Protein AF-A0A1S9I521-F1 (afdb_monomer_lite)

Radius of gyration: 18.62 Å; chains: 1; bounding box: 40×30×48 Å

pLDDT: mean 85.63, std 14.25, range [35.44, 96.69]

Organism: NCBI:txid1962263

Sequence (71 aa):
ASLAKNFHADIFISGFFGNAVLAAGLAYLGDKMGVPIYLAAVVVFGGRIFDNFGVIRRILIEKAKSHTEVK

Foldseek 3Di:
DDDPPPDDVVCVVCVVVVVVVVVVVQCVVCVVVVHPSVVVVCVVVVVVVVVVVVVVVVVVVVVVVVVVVVD

Secondary structure (DSSP, 8-state):
----TT--HHHHHHHHHHHHHHHHHHHHHHHHHT--THHHHHHHHHHHHHHHHHHHHHHHHHHHHHHHHT-

InterPro domains:
  IPR009709 Protein of unknown function DUF1290 [PF06947] (1-61)

Structure (mmCIF, N/CA/C/O backbone):
data_AF-A0A1S9I521-F1
#
_entry.id   AF-A0A1S9I521-F1
#
loop_
_atom_site.group_PDB
_atom_site.id
_atom_site.type_symbol
_atom_site.label_atom_id
_atom_site.label_alt_id
_atom_site.label_comp_id
_atom_site.label_asym_id
_atom_site.label_entity_id
_atom_site.la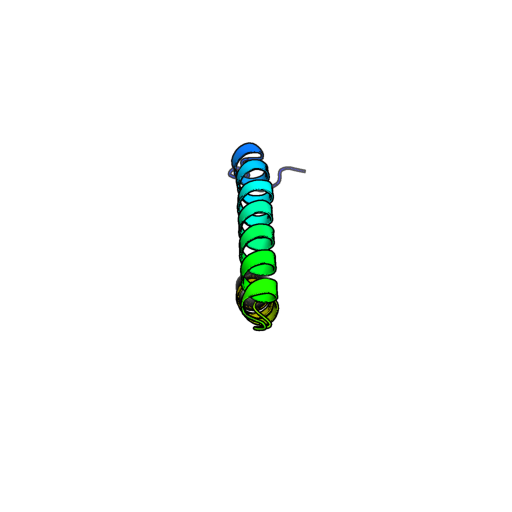bel_seq_id
_atom_site.pdbx_PDB_ins_code
_atom_site.Cartn_x
_atom_site.Cartn_y
_atom_site.Cartn_z
_atom_site.occupancy
_atom_site.B_iso_or_equiv
_atom_site.auth_seq_id
_atom_site.auth_comp_id
_atom_site.auth_asym_id
_atom_site.auth_atom_id
_atom_site.pdbx_PDB_model_num
ATOM 1 N N . ALA A 1 1 ? -12.425 20.007 11.066 1.00 35.50 1 ALA A N 1
ATOM 2 C CA . ALA A 1 1 ? -12.366 18.582 11.448 1.00 35.50 1 ALA A CA 1
ATOM 3 C C . ALA A 1 1 ? -10.905 18.217 11.683 1.00 35.50 1 ALA A C 1
ATOM 5 O O . ALA A 1 1 ? -10.126 18.276 10.744 1.00 35.50 1 ALA A O 1
ATOM 6 N N . SER A 1 2 ? -10.503 17.949 12.927 1.00 35.44 2 SER A N 1
ATOM 7 C CA . SER A 1 2 ? -9.130 17.526 13.221 1.00 35.44 2 SER A CA 1
ATOM 8 C C . SER A 1 2 ? -9.023 16.051 12.855 1.00 35.44 2 SER A C 1
ATOM 10 O O . SER A 1 2 ? -9.508 15.201 13.601 1.00 35.44 2 SER A O 1
ATOM 12 N N . LEU A 1 3 ? -8.389 15.740 11.716 1.00 55.00 3 LEU A N 1
ATOM 13 C CA . LEU A 1 3 ? -7.714 14.450 11.578 1.00 55.00 3 LEU A CA 1
ATOM 14 C C . LEU A 1 3 ? -6.838 14.288 12.827 1.00 55.00 3 LEU A C 1
ATOM 16 O O . LEU A 1 3 ? -6.320 15.286 13.334 1.00 55.00 3 LEU A O 1
ATOM 20 N N . ALA A 1 4 ? -6.798 13.078 13.383 1.00 54.47 4 ALA A N 1
ATOM 21 C CA . ALA A 1 4 ? -6.122 12.744 14.633 1.00 54.47 4 ALA A CA 1
ATOM 22 C C . ALA A 1 4 ? -4.865 13.600 14.857 1.00 54.47 4 ALA A C 1
ATOM 24 O O . ALA A 1 4 ? -4.079 13.777 13.931 1.00 54.47 4 ALA A O 1
ATOM 25 N N . LYS A 1 5 ? -4.674 14.106 16.079 1.00 58.19 5 LYS A N 1
ATOM 26 C CA . LYS A 1 5 ? -3.637 15.068 16.517 1.00 58.19 5 LYS A CA 1
ATOM 27 C C . LYS A 1 5 ? -2.166 14.654 16.240 1.00 58.19 5 LYS A C 1
ATOM 29 O O . LYS A 1 5 ? -1.255 15.305 16.725 1.00 58.19 5 LYS A O 1
ATOM 34 N N . ASN A 1 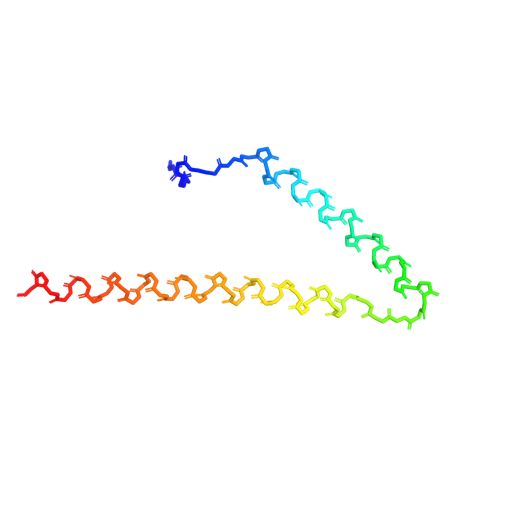6 ? -1.957 13.583 15.469 1.00 63.97 6 ASN A N 1
ATOM 35 C CA . ASN A 1 6 ? -0.705 12.958 15.050 1.00 63.97 6 ASN A CA 1
ATOM 36 C C . ASN A 1 6 ? -0.576 12.797 13.512 1.00 63.97 6 ASN A C 1
ATOM 38 O O . ASN A 1 6 ? 0.353 12.130 13.054 1.00 63.97 6 ASN A O 1
ATOM 42 N N . PHE A 1 7 ? -1.494 13.330 12.693 1.00 78.69 7 PHE A N 1
ATOM 43 C CA . PHE A 1 7 ? -1.350 13.292 11.231 1.00 78.69 7 PHE A CA 1
ATOM 44 C C . PHE A 1 7 ? -0.341 14.349 10.766 1.00 78.69 7 PHE A C 1
ATOM 46 O O . PHE A 1 7 ? -0.611 15.546 10.828 1.00 78.69 7 PHE A O 1
ATOM 53 N N . HIS A 1 8 ? 0.813 13.893 10.283 1.00 83.81 8 HIS A N 1
ATOM 54 C CA . HIS A 1 8 ? 1.870 14.748 9.751 1.00 83.81 8 HIS A CA 1
ATOM 55 C C . HIS A 1 8 ? 1.822 14.703 8.222 1.00 83.81 8 HIS A C 1
ATOM 57 O O . HIS A 1 8 ? 2.210 13.703 7.613 1.00 83.81 8 HIS A O 1
ATOM 63 N N . ALA A 1 9 ? 1.330 15.780 7.604 1.00 86.88 9 ALA A N 1
ATOM 64 C CA . ALA A 1 9 ? 1.160 15.864 6.152 1.00 86.88 9 ALA A CA 1
ATOM 65 C C . ALA A 1 9 ? 2.479 15.634 5.392 1.00 86.88 9 ALA A C 1
ATOM 67 O O . ALA A 1 9 ? 2.480 14.947 4.375 1.00 86.88 9 ALA A O 1
ATOM 68 N N . ASP A 1 10 ? 3.605 16.105 5.927 1.00 87.62 10 ASP A N 1
ATOM 69 C CA . ASP A 1 10 ? 4.928 15.938 5.311 1.00 87.62 10 ASP A CA 1
ATOM 70 C C . ASP A 1 10 ? 5.359 14.464 5.238 1.00 87.62 10 ASP A C 1
ATOM 72 O O . ASP A 1 10 ? 5.911 14.010 4.233 1.00 87.62 10 ASP A O 1
ATOM 76 N N . ILE A 1 11 ? 5.045 13.677 6.275 1.00 88.00 11 ILE A N 1
ATOM 77 C CA . ILE A 1 11 ? 5.308 12.229 6.308 1.00 88.00 11 ILE A CA 1
ATOM 78 C C . ILE A 1 11 ? 4.400 11.506 5.308 1.00 88.00 11 ILE A C 1
ATOM 80 O O . ILE A 1 11 ? 4.840 10.592 4.612 1.00 88.00 11 ILE A O 1
ATOM 84 N N . PHE A 1 12 ? 3.139 11.931 5.192 1.00 88.00 12 PHE A N 1
ATOM 85 C CA . PHE A 1 12 ? 2.224 11.373 4.200 1.00 88.00 12 PHE A CA 1
ATOM 86 C C . PHE A 1 12 ? 2.701 11.651 2.771 1.00 88.00 12 PHE A C 1
ATOM 88 O O . PHE A 1 12 ? 2.775 10.729 1.963 1.00 88.00 12 PHE A O 1
ATOM 95 N N . ILE A 1 13 ? 3.059 12.901 2.467 1.00 93.31 13 ILE A N 1
ATOM 96 C CA . ILE A 1 13 ? 3.506 13.321 1.136 1.00 93.31 13 ILE A CA 1
ATOM 97 C C . ILE A 1 13 ? 4.808 12.602 0.760 1.00 93.31 13 ILE A C 1
ATOM 99 O O . ILE A 1 13 ? 4.882 11.986 -0.304 1.00 93.31 13 ILE A O 1
ATOM 103 N N . SER A 1 14 ? 5.812 12.607 1.641 1.00 94.44 14 SER A N 1
ATOM 104 C CA . SER A 1 14 ? 7.080 11.902 1.399 1.00 94.44 14 SER A CA 1
ATOM 105 C C . SER A 1 14 ? 6.886 10.390 1.249 1.00 94.44 14 SER A C 1
ATOM 107 O O . SER A 1 14 ? 7.445 9.783 0.334 1.00 94.44 14 SER A O 1
ATOM 109 N N . GLY A 1 15 ? 6.033 9.785 2.077 1.00 89.12 15 GLY A N 1
ATOM 110 C CA . GLY A 1 15 ? 5.663 8.378 1.965 1.00 89.12 15 GLY A CA 1
ATOM 111 C C . GLY A 1 15 ? 4.924 8.056 0.664 1.00 89.12 15 GLY A C 1
ATOM 112 O O . GLY A 1 15 ? 5.195 7.025 0.052 1.00 89.12 15 GLY A O 1
ATOM 113 N N . PHE A 1 16 ? 4.020 8.924 0.208 1.00 90.25 16 PHE A N 1
ATOM 114 C CA . PHE A 1 16 ? 3.269 8.737 -1.034 1.00 90.25 16 PHE A CA 1
ATOM 115 C C . PHE A 1 16 ? 4.201 8.716 -2.249 1.00 90.25 16 PHE A C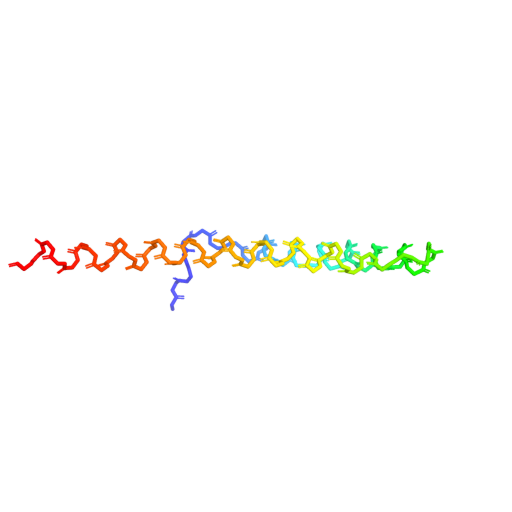 1
ATOM 117 O O . PHE A 1 16 ? 4.227 7.733 -2.991 1.00 90.2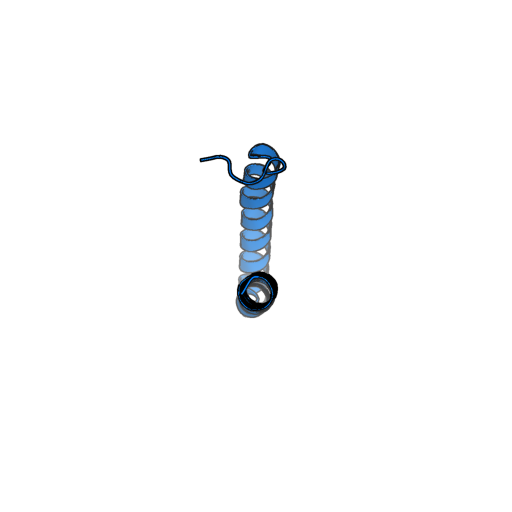5 16 PHE A O 1
ATOM 124 N N . PHE A 1 17 ? 5.022 9.756 -2.413 1.00 95.00 17 PHE A N 1
ATOM 125 C CA . PHE A 1 17 ? 5.935 9.854 -3.552 1.00 95.00 17 PHE A CA 1
ATOM 126 C C . PHE A 1 17 ? 7.069 8.825 -3.482 1.00 95.00 17 PHE A C 1
ATOM 128 O O . PHE A 1 17 ? 7.379 8.199 -4.494 1.00 95.00 17 PHE A O 1
ATOM 135 N N . GLY A 1 18 ? 7.642 8.579 -2.299 1.00 94.50 18 GLY A N 1
ATOM 136 C CA . GLY A 1 18 ? 8.685 7.566 -2.119 1.00 94.50 18 GLY A CA 1
ATOM 137 C C . GLY A 1 18 ? 8.200 6.160 -2.479 1.00 94.50 18 GLY A C 1
ATOM 138 O O . GLY A 1 18 ? 8.850 5.458 -3.255 1.00 94.50 18 GLY A O 1
ATOM 139 N N . ASN A 1 19 ? 7.017 5.764 -1.996 1.00 90.88 19 ASN A N 1
ATOM 140 C CA . ASN A 1 19 ? 6.430 4.472 -2.358 1.00 90.88 19 ASN A CA 1
ATOM 141 C C . ASN A 1 19 ? 6.046 4.402 -3.843 1.00 90.88 19 ASN A C 1
ATOM 143 O O . ASN A 1 19 ? 6.192 3.339 -4.443 1.00 90.88 19 ASN A O 1
ATOM 147 N N . ALA A 1 20 ? 5.590 5.503 -4.451 1.00 90.88 20 ALA A N 1
ATOM 148 C CA . ALA A 1 20 ? 5.262 5.540 -5.876 1.00 90.88 20 ALA A CA 1
ATOM 149 C C . ALA A 1 20 ? 6.504 5.332 -6.759 1.00 90.88 20 ALA A C 1
ATOM 151 O O . ALA A 1 20 ? 6.461 4.536 -7.695 1.00 90.88 20 ALA A O 1
ATOM 152 N N . VAL A 1 21 ? 7.625 5.983 -6.429 1.00 95.69 21 VAL A N 1
ATOM 153 C CA . VAL A 1 21 ? 8.903 5.793 -7.136 1.00 95.69 21 VAL A CA 1
ATOM 154 C C . VAL A 1 21 ? 9.400 4.355 -6.989 1.00 95.69 21 VAL A C 1
ATOM 156 O O . VAL A 1 21 ? 9.791 3.740 -7.980 1.00 95.69 21 VAL A O 1
ATOM 159 N N . LEU A 1 22 ? 9.333 3.784 -5.782 1.00 91.94 22 LEU A N 1
ATOM 160 C CA . LEU A 1 22 ? 9.693 2.380 -5.558 1.00 91.94 22 LEU A CA 1
ATOM 161 C C . LEU A 1 22 ? 8.802 1.424 -6.360 1.00 91.94 22 LEU A C 1
ATOM 163 O O . LEU A 1 22 ? 9.313 0.503 -6.993 1.00 91.94 22 LEU A O 1
ATOM 167 N N . ALA A 1 23 ? 7.487 1.653 -6.378 1.00 90.00 23 ALA A N 1
ATOM 168 C CA . ALA A 1 23 ? 6.551 0.849 -7.157 1.00 90.00 23 ALA A CA 1
ATOM 169 C C . ALA A 1 23 ? 6.836 0.940 -8.664 1.00 90.00 23 ALA A C 1
ATOM 171 O O . ALA A 1 23 ? 6.854 -0.088 -9.335 1.00 90.00 23 ALA A O 1
ATOM 172 N N . ALA A 1 24 ? 7.120 2.139 -9.182 1.00 92.06 24 ALA A N 1
ATOM 173 C CA . ALA A 1 24 ? 7.506 2.338 -10.577 1.00 92.06 24 ALA A CA 1
ATOM 174 C C . ALA A 1 24 ? 8.817 1.610 -10.918 1.00 92.06 24 ALA A C 1
ATOM 176 O O . ALA A 1 24 ? 8.899 0.933 -11.942 1.00 92.06 24 ALA A O 1
ATOM 177 N N . GLY A 1 25 ? 9.818 1.683 -10.035 1.00 93.19 25 GLY A N 1
ATOM 178 C CA . GLY A 1 25 ? 11.076 0.952 -10.194 1.00 93.19 25 GLY A CA 1
ATOM 179 C C . GLY A 1 25 ? 10.878 -0.566 -10.203 1.00 93.19 25 GLY A C 1
ATOM 180 O O . GLY A 1 25 ? 11.422 -1.253 -11.065 1.00 93.19 25 GLY A O 1
ATOM 181 N N . LEU A 1 26 ? 10.060 -1.091 -9.288 1.00 90.50 26 LEU A N 1
ATOM 182 C CA . LEU A 1 26 ? 9.727 -2.517 -9.220 1.00 90.50 26 LEU A CA 1
ATOM 183 C C . LEU A 1 26 ? 8.916 -2.992 -10.431 1.00 90.50 26 LEU A C 1
ATOM 185 O O . LEU A 1 26 ? 9.175 -4.084 -10.930 1.00 90.50 26 LEU A O 1
ATOM 189 N N . ALA A 1 27 ? 7.971 -2.185 -10.918 1.00 89.25 27 ALA A N 1
ATOM 190 C CA . ALA A 1 27 ? 7.217 -2.479 -12.134 1.00 89.25 27 ALA A CA 1
ATOM 191 C C . ALA A 1 27 ? 8.151 -2.563 -13.350 1.00 89.25 27 ALA A C 1
ATOM 193 O O . ALA A 1 27 ? 8.143 -3.569 -14.051 1.00 89.25 27 ALA A O 1
ATOM 194 N N . TYR A 1 28 ? 9.044 -1.581 -13.515 1.00 91.69 28 TYR A N 1
ATOM 195 C CA . TYR A 1 28 ? 10.047 -1.580 -14.583 1.00 91.69 28 TYR A CA 1
ATOM 196 C C . TYR A 1 28 ? 10.992 -2.794 -14.516 1.00 91.69 28 TYR A C 1
ATOM 198 O O . TYR A 1 28 ? 11.298 -3.422 -15.531 1.00 91.69 28 TYR A O 1
ATOM 206 N N . LEU A 1 29 ? 11.446 -3.157 -13.312 1.00 92.19 29 LEU A N 1
ATOM 207 C CA . LEU A 1 29 ? 12.235 -4.371 -13.086 1.00 92.19 29 LEU A CA 1
ATOM 208 C C . LEU A 1 29 ? 11.449 -5.642 -13.443 1.00 92.19 29 LEU A C 1
ATOM 210 O O . LEU A 1 29 ? 12.015 -6.553 -14.047 1.00 92.19 29 LEU A O 1
ATOM 214 N N . GLY A 1 30 ? 10.162 -5.697 -13.098 1.00 90.06 30 GLY A N 1
ATOM 215 C CA . GLY A 1 30 ? 9.271 -6.810 -13.426 1.00 90.06 30 GLY A CA 1
ATOM 216 C C . GLY A 1 30 ? 9.102 -6.999 -14.927 1.00 90.06 30 GLY A C 1
ATOM 217 O O . GLY A 1 30 ? 9.305 -8.109 -15.421 1.00 90.06 30 GLY A O 1
ATOM 218 N N . ASP A 1 31 ? 8.851 -5.906 -15.649 1.00 89.88 31 ASP A N 1
ATOM 219 C CA . ASP A 1 31 ? 8.725 -5.904 -17.108 1.00 89.88 31 ASP A CA 1
ATOM 220 C C . ASP A 1 31 ? 10.000 -6.438 -17.775 1.00 89.88 31 ASP A C 1
ATOM 222 O O . ASP A 1 31 ? 9.935 -7.273 -18.678 1.00 89.88 31 ASP A O 1
ATOM 226 N N . LYS A 1 32 ? 11.179 -6.034 -17.281 1.00 93.06 32 LYS A N 1
ATOM 227 C CA . LYS A 1 32 ? 12.469 -6.499 -17.816 1.00 93.06 32 LYS A CA 1
ATOM 228 C C . LYS A 1 32 ? 12.755 -7.976 -17.525 1.00 93.06 32 LYS A C 1
ATOM 230 O O . LYS A 1 32 ? 13.427 -8.630 -18.318 1.00 93.06 32 LYS A O 1
ATOM 235 N N . MET A 1 33 ? 12.279 -8.496 -16.395 1.00 92.81 33 MET A N 1
ATOM 236 C CA . MET A 1 33 ? 12.431 -9.910 -16.029 1.00 92.81 33 MET A CA 1
ATOM 237 C C . MET A 1 33 ? 11.332 -10.806 -16.620 1.00 92.81 33 MET A C 1
ATOM 239 O O . MET A 1 33 ? 11.419 -12.025 -16.488 1.00 92.81 33 MET A O 1
ATOM 243 N N . GLY A 1 34 ? 10.302 -10.233 -17.256 1.00 91.00 34 GLY A N 1
ATOM 244 C CA . GLY A 1 34 ? 9.134 -10.975 -17.739 1.00 91.00 34 GLY A CA 1
ATOM 245 C C . GLY A 1 34 ? 8.276 -11.560 -16.611 1.00 91.00 34 GLY A C 1
ATOM 246 O O . GLY A 1 34 ? 7.532 -12.513 -16.834 1.00 91.00 34 GLY A O 1
ATOM 247 N N . VAL A 1 35 ? 8.394 -11.020 -15.392 1.00 90.44 35 VAL A N 1
ATOM 248 C CA . VAL A 1 35 ? 7.685 -11.500 -14.198 1.00 90.44 35 VAL A CA 1
ATOM 249 C C . VAL A 1 35 ? 6.621 -10.477 -13.800 1.00 90.44 35 VAL A C 1
ATOM 251 O O . VAL A 1 35 ? 6.930 -9.288 -13.702 1.00 90.44 35 VAL A O 1
ATOM 254 N N . PRO A 1 36 ? 5.385 -10.902 -13.484 1.00 88.56 36 PRO A N 1
ATOM 255 C CA . PRO A 1 36 ? 4.308 -10.002 -13.076 1.00 88.56 36 PRO A CA 1
ATOM 256 C C . PRO A 1 36 ? 4.494 -9.488 -11.634 1.00 88.56 36 PRO A C 1
ATOM 258 O O . PRO A 1 36 ? 3.714 -9.805 -10.735 1.00 88.56 36 PRO A O 1
ATOM 261 N N . ILE A 1 37 ? 5.519 -8.664 -11.389 1.00 89.25 37 ILE A N 1
ATOM 262 C CA . ILE A 1 37 ? 5.847 -8.120 -10.055 1.00 89.25 37 ILE A CA 1
ATOM 263 C C . ILE A 1 37 ? 4.708 -7.275 -9.470 1.00 89.25 37 ILE A C 1
ATOM 265 O O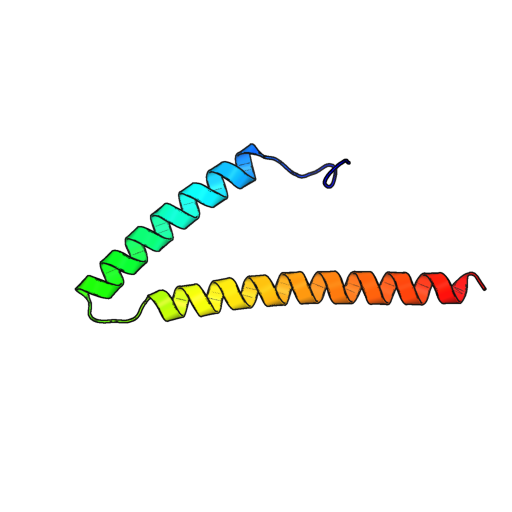 . ILE A 1 37 ? 4.573 -7.189 -8.248 1.00 89.25 37 ILE A O 1
ATOM 269 N N . TYR A 1 38 ? 3.829 -6.719 -10.308 1.00 86.94 38 TYR A N 1
ATOM 270 C CA . TYR A 1 38 ? 2.640 -6.008 -9.837 1.00 86.94 38 TYR A CA 1
ATOM 271 C C . TYR A 1 38 ? 1.777 -6.865 -8.891 1.00 86.94 38 TYR A C 1
ATOM 273 O O . TYR A 1 38 ? 1.154 -6.316 -7.984 1.00 86.94 38 TYR A O 1
ATOM 281 N N . LEU A 1 39 ? 1.780 -8.200 -9.031 1.00 91.50 39 LEU A N 1
ATOM 282 C CA . LEU A 1 39 ? 1.073 -9.102 -8.116 1.00 91.50 39 LEU A CA 1
ATOM 283 C C . LEU A 1 39 ? 1.606 -8.994 -6.682 1.00 91.50 39 LEU A C 1
ATOM 285 O O . LEU A 1 39 ? 0.817 -8.980 -5.740 1.00 91.50 39 LEU A O 1
ATOM 289 N N . ALA A 1 40 ? 2.922 -8.847 -6.502 1.00 90.19 40 ALA A N 1
ATOM 290 C CA . ALA A 1 40 ? 3.517 -8.647 -5.182 1.00 90.19 40 ALA A CA 1
ATOM 291 C C . ALA A 1 40 ? 3.056 -7.321 -4.559 1.00 90.19 40 ALA A C 1
ATOM 293 O O . ALA A 1 40 ? 2.696 -7.279 -3.382 1.00 90.19 40 ALA A O 1
ATOM 294 N N . ALA A 1 41 ? 2.997 -6.252 -5.360 1.00 88.56 41 ALA A N 1
ATOM 295 C CA . ALA A 1 41 ? 2.464 -4.971 -4.909 1.00 88.56 41 ALA A CA 1
ATOM 296 C C . ALA A 1 41 ? 0.991 -5.103 -4.487 1.00 88.56 41 ALA A C 1
ATOM 298 O O . ALA A 1 41 ? 0.637 -4.683 -3.387 1.00 88.56 41 ALA A O 1
ATOM 299 N N . VAL A 1 42 ? 0.151 -5.746 -5.306 1.00 90.19 42 VAL A N 1
ATOM 300 C CA . VAL A 1 42 ? -1.273 -5.973 -4.999 1.00 90.19 42 VAL A CA 1
ATOM 301 C C . VAL A 1 42 ? -1.451 -6.753 -3.697 1.00 90.19 42 VAL A C 1
ATOM 303 O O . VAL A 1 42 ? -2.275 -6.361 -2.876 1.00 90.19 42 VAL A O 1
ATOM 306 N N . VAL A 1 43 ? -0.666 -7.808 -3.464 1.00 93.38 43 VAL A N 1
ATOM 307 C CA . VAL A 1 43 ? -0.742 -8.599 -2.223 1.00 93.38 43 VAL A CA 1
ATOM 308 C C . VAL A 1 43 ? -0.365 -7.758 -1.001 1.00 93.38 43 VAL A C 1
ATOM 310 O O . VAL A 1 43 ? -1.102 -7.749 -0.016 1.00 93.38 43 VAL A O 1
ATOM 313 N N . VAL A 1 44 ? 0.740 -7.007 -1.060 1.00 91.50 44 VAL A N 1
ATOM 314 C CA . VAL A 1 44 ? 1.193 -6.167 0.064 1.00 91.50 44 VAL A CA 1
ATOM 315 C C . VAL A 1 44 ? 0.202 -5.038 0.352 1.00 91.50 44 VAL A C 1
ATOM 317 O O . VAL A 1 44 ? -0.157 -4.806 1.508 1.00 91.50 44 VAL A O 1
ATOM 320 N N . PHE A 1 45 ? -0.268 -4.337 -0.683 1.00 90.50 45 PHE A N 1
ATOM 321 C CA . PHE A 1 45 ? -1.278 -3.290 -0.525 1.00 90.50 45 PHE A CA 1
ATOM 322 C C . PHE A 1 45 ? -2.612 -3.859 -0.032 1.00 90.50 45 PHE A C 1
ATOM 324 O O . PHE A 1 45 ? -3.215 -3.276 0.868 1.00 90.50 45 PHE A O 1
ATOM 331 N N . GLY A 1 46 ? -3.037 -5.013 -0.548 1.00 94.56 46 GLY A N 1
ATOM 332 C CA . GLY A 1 46 ? -4.223 -5.730 -0.081 1.00 94.56 46 GLY A CA 1
ATOM 333 C C . GLY A 1 46 ? -4.133 -6.090 1.402 1.00 94.56 46 GLY A C 1
ATOM 334 O O . GLY A 1 46 ? -5.060 -5.801 2.154 1.00 94.56 46 GLY A O 1
ATOM 335 N N . GLY A 1 47 ? -2.986 -6.613 1.849 1.00 95.31 47 GLY A N 1
ATOM 336 C CA . GLY A 1 47 ? -2.714 -6.875 3.265 1.00 95.31 47 GLY A CA 1
ATOM 337 C C . GLY A 1 47 ? -2.876 -5.624 4.131 1.00 95.31 47 GLY A C 1
ATOM 338 O O . GLY A 1 47 ? -3.640 -5.638 5.091 1.00 95.31 47 GLY A O 1
ATOM 339 N N . ARG A 1 48 ? -2.273 -4.495 3.729 1.00 92.31 48 ARG A N 1
ATOM 340 C CA . ARG A 1 48 ? -2.424 -3.210 4.443 1.00 92.31 48 ARG A CA 1
ATOM 341 C C . ARG A 1 48 ? -3.876 -2.727 4.501 1.00 92.31 48 ARG A C 1
ATOM 343 O O . ARG A 1 48 ? -4.286 -2.138 5.500 1.00 92.31 48 ARG A O 1
ATOM 350 N N . ILE A 1 49 ? -4.659 -2.930 3.439 1.00 93.69 49 ILE A N 1
ATOM 351 C CA . ILE A 1 49 ? -6.091 -2.590 3.431 1.00 93.69 49 ILE A CA 1
ATOM 352 C C . ILE A 1 49 ? -6.841 -3.460 4.445 1.00 93.69 49 ILE A C 1
ATOM 354 O O . ILE A 1 49 ? -7.623 -2.929 5.237 1.00 93.69 49 ILE A O 1
ATOM 358 N N . PHE A 1 50 ? -6.580 -4.769 4.467 1.00 96.69 50 PHE A N 1
ATOM 359 C CA . PHE A 1 50 ? -7.200 -5.682 5.428 1.00 96.69 50 PHE A CA 1
ATOM 360 C C . PHE A 1 50 ? -6.793 -5.394 6.875 1.00 96.69 50 PHE A C 1
ATOM 362 O O . PHE A 1 50 ? -7.652 -5.457 7.754 1.00 96.69 50 PHE A O 1
ATOM 369 N N . ASP A 1 51 ? -5.545 -5.000 7.125 1.00 94.81 51 ASP A N 1
ATOM 370 C CA . ASP A 1 51 ? -5.087 -4.589 8.455 1.00 94.81 51 ASP A CA 1
ATOM 371 C C . ASP A 1 51 ? -5.843 -3.349 8.945 1.00 94.81 51 ASP A C 1
ATOM 373 O O . ASP A 1 51 ? -6.425 -3.356 10.035 1.00 94.81 51 ASP A O 1
ATOM 377 N N . ASN A 1 52 ? -5.918 -2.303 8.112 1.00 91.81 52 ASN A N 1
ATOM 378 C CA . ASN A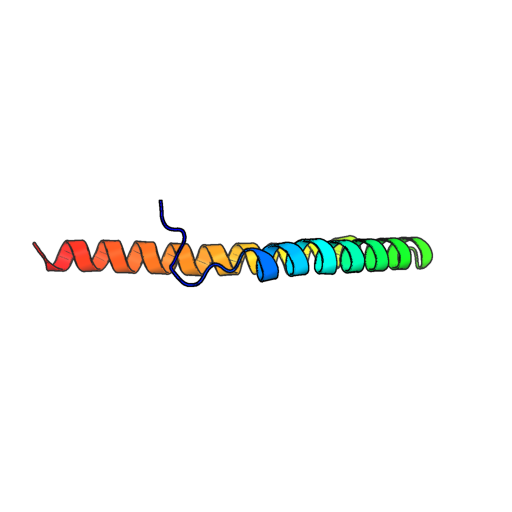 1 52 ? -6.699 -1.101 8.419 1.00 91.81 52 ASN A CA 1
ATOM 379 C C . ASN A 1 52 ? -8.176 -1.440 8.673 1.00 91.81 52 ASN A C 1
ATOM 381 O O . ASN A 1 52 ? -8.773 -0.947 9.634 1.00 91.81 52 ASN A O 1
ATOM 385 N N . PHE A 1 53 ? -8.763 -2.320 7.857 1.00 94.88 53 PHE A N 1
ATOM 386 C CA . PHE A 1 53 ? -10.128 -2.801 8.059 1.00 94.88 53 PHE A CA 1
ATOM 387 C C . PHE A 1 53 ? -10.288 -3.553 9.388 1.00 94.88 53 PHE A C 1
ATOM 389 O O . PHE A 1 53 ? -11.259 -3.326 10.110 1.00 94.88 53 PHE A O 1
ATOM 396 N N . GLY A 1 54 ? -9.329 -4.406 9.752 1.00 95.88 54 GLY A N 1
ATOM 397 C CA . GLY A 1 54 ? -9.314 -5.126 11.024 1.00 95.88 54 GLY A CA 1
ATOM 398 C C . GLY A 1 54 ? -9.308 -4.185 12.229 1.00 95.88 54 GLY A C 1
ATOM 399 O O . GLY A 1 54 ? -10.071 -4.399 13.178 1.00 95.88 54 GLY A O 1
ATOM 400 N N . VAL A 1 55 ? -8.514 -3.112 12.163 1.00 94.19 55 VAL A N 1
ATOM 401 C CA . VAL A 1 55 ? -8.478 -2.054 13.184 1.00 94.19 55 VAL A CA 1
ATOM 402 C C . VAL A 1 55 ? -9.822 -1.330 13.272 1.00 94.19 55 VAL A C 1
ATOM 404 O O . VAL A 1 55 ? -10.381 -1.223 14.363 1.00 94.19 55 VAL A O 1
ATOM 407 N N . ILE A 1 56 ? -10.386 -0.891 12.142 1.00 92.81 56 ILE A N 1
ATOM 408 C CA . ILE A 1 56 ? -11.697 -0.220 12.111 1.00 92.81 56 ILE A CA 1
ATOM 409 C C . ILE A 1 56 ? -12.780 -1.131 12.697 1.00 92.81 56 ILE A C 1
ATOM 411 O O . ILE A 1 56 ? -13.533 -0.709 13.574 1.00 92.81 56 ILE A O 1
ATOM 415 N N . ARG A 1 57 ? -12.828 -2.400 12.273 1.00 95.75 57 ARG A N 1
ATOM 416 C CA . ARG A 1 57 ? -13.766 -3.405 12.791 1.00 95.75 57 ARG A CA 1
ATOM 417 C C . ARG A 1 57 ? -13.658 -3.534 14.309 1.00 95.75 57 ARG A C 1
ATOM 419 O O . ARG A 1 57 ? -14.681 -3.560 14.988 1.00 95.75 57 ARG A O 1
ATOM 426 N N . ARG A 1 58 ? -12.436 -3.605 14.846 1.00 94.38 58 ARG A N 1
ATOM 427 C CA . ARG A 1 58 ? -12.196 -3.686 16.292 1.00 94.38 58 ARG A CA 1
ATOM 428 C C . ARG A 1 58 ? -12.740 -2.456 17.021 1.00 94.38 58 ARG A C 1
ATOM 430 O O . ARG A 1 58 ? -13.502 -2.620 17.968 1.00 94.38 58 ARG A O 1
ATOM 437 N N . ILE A 1 59 ? -12.417 -1.255 16.542 1.00 93.56 59 ILE A N 1
ATOM 438 C CA . ILE A 1 59 ? -12.887 0.008 17.133 1.00 93.56 59 ILE A CA 1
ATOM 439 C C . ILE A 1 59 ? -14.420 0.082 17.125 1.00 93.56 59 ILE A C 1
ATOM 441 O O . ILE A 1 59 ? -15.026 0.495 18.112 1.00 93.56 59 ILE A O 1
ATOM 445 N N . LEU A 1 60 ? -15.064 -0.339 16.032 1.00 93.12 60 LEU A N 1
ATOM 446 C CA . LEU A 1 60 ? -16.526 -0.362 15.932 1.00 93.12 60 LEU A CA 1
ATOM 447 C C . LEU A 1 60 ? -17.157 -1.311 16.959 1.00 93.12 60 LEU A C 1
ATOM 449 O O . LEU A 1 60 ? -18.131 -0.936 17.609 1.00 93.12 60 LEU A O 1
ATOM 453 N N . ILE A 1 61 ? -16.595 -2.510 17.137 1.00 94.44 61 ILE A N 1
ATOM 454 C CA . ILE A 1 61 ? -17.086 -3.491 18.117 1.00 94.44 61 ILE A CA 1
ATOM 455 C C . ILE A 1 61 ? -16.886 -2.983 19.550 1.00 94.44 61 ILE A C 1
ATOM 457 O O . ILE A 1 61 ? -17.808 -3.070 20.360 1.00 94.44 61 ILE A O 1
ATOM 461 N N . GLU A 1 62 ? -15.710 -2.436 19.867 1.00 93.75 62 GLU A N 1
ATOM 462 C CA . GLU A 1 62 ? -15.417 -1.866 21.189 1.00 93.75 62 GLU A CA 1
ATOM 463 C C . GLU A 1 62 ? -16.378 -0.715 21.518 1.00 93.75 62 GLU A C 1
ATOM 465 O O . GLU A 1 62 ? -16.953 -0.681 22.607 1.00 93.75 62 GLU A O 1
ATOM 470 N N . LYS A 1 63 ? -16.640 0.172 20.550 1.00 90.69 63 LYS A N 1
ATOM 471 C CA . LYS A 1 63 ? -17.601 1.271 20.701 1.00 90.69 63 LYS A CA 1
ATOM 472 C C . LYS A 1 63 ? -19.048 0.784 20.850 1.00 90.69 63 LYS A C 1
ATOM 474 O O . LYS A 1 63 ? -19.823 1.394 21.579 1.00 90.69 63 LYS A O 1
ATOM 479 N N . ALA A 1 64 ? -19.432 -0.295 20.168 1.00 91.44 64 ALA A N 1
ATOM 480 C CA . ALA A 1 64 ? -20.767 -0.880 20.300 1.00 91.44 64 ALA A CA 1
ATOM 481 C C . ALA A 1 64 ? -20.970 -1.552 21.671 1.00 91.44 64 ALA A C 1
ATOM 483 O O . ALA A 1 64 ? -22.026 -1.389 22.287 1.00 91.44 64 ALA A O 1
ATOM 484 N N . LYS A 1 65 ? -19.951 -2.261 22.182 1.00 87.44 65 LYS A N 1
ATOM 485 C CA . LYS A 1 65 ? -19.980 -2.852 23.529 1.00 87.44 65 LYS A CA 1
ATOM 486 C C . LYS A 1 65 ? -20.082 -1.788 24.619 1.00 87.44 65 LYS A C 1
ATOM 488 O O . LYS A 1 65 ? -20.960 -1.900 25.468 1.00 87.44 65 LYS A O 1
ATOM 493 N N . SER A 1 66 ? -19.253 -0.743 24.569 1.00 78.44 66 SER A N 1
ATOM 494 C CA . SER A 1 66 ? -19.275 0.310 25.594 1.00 78.44 66 SER A CA 1
ATOM 495 C C . SER A 1 66 ? -20.610 1.059 25.649 1.00 78.44 66 SER A C 1
ATOM 497 O O . SER A 1 66 ? -21.040 1.468 26.721 1.00 78.44 66 SER A O 1
ATOM 499 N N . HIS A 1 67 ? -21.321 1.181 24.524 1.00 74.31 67 HIS A N 1
ATOM 500 C CA . HIS A 1 67 ? -22.654 1.787 24.502 1.00 74.31 67 HIS A CA 1
ATOM 501 C C . HIS A 1 67 ? -23.747 0.923 25.149 1.00 74.31 67 HIS A C 1
ATOM 503 O O . HIS A 1 67 ? -24.807 1.448 25.489 1.00 74.31 67 HIS A O 1
ATOM 509 N N . THR A 1 68 ? -23.501 -0.382 25.291 1.00 62.72 68 THR A N 1
ATOM 510 C CA . THR A 1 68 ? -24.440 -1.342 25.889 1.00 62.72 68 THR A CA 1
ATOM 511 C C . THR A 1 68 ? -24.298 -1.394 27.412 1.00 62.72 68 THR A C 1
ATOM 513 O O . THR A 1 68 ? -25.279 -1.654 28.087 1.00 62.72 68 THR A O 1
ATOM 516 N N . GLU A 1 69 ? -23.115 -1.090 27.958 1.00 59.22 69 GLU A N 1
ATOM 517 C CA . GLU A 1 69 ? -22.836 -1.097 29.408 1.00 59.22 69 GLU A CA 1
ATOM 518 C C . GLU A 1 69 ? -23.288 0.188 30.135 1.00 59.22 69 GLU A C 1
ATOM 520 O O . GLU A 1 69 ? -23.323 0.234 31.359 1.00 59.22 69 GLU A O 1
ATOM 525 N N . VAL A 1 70 ? -23.631 1.243 29.385 1.00 58.50 70 VAL A N 1
ATOM 526 C CA . VAL A 1 70 ? -24.134 2.531 29.916 1.00 58.50 70 VAL A CA 1
ATOM 527 C C . VAL A 1 70 ? -25.678 2.579 29.940 1.00 58.50 70 VAL A C 1
ATOM 529 O O . VAL A 1 70 ? -26.264 3.601 30.295 1.00 58.50 70 VAL A O 1
ATOM 532 N N . LYS A 1 71 ? -26.355 1.485 29.568 1.00 46.75 71 LYS A N 1
ATOM 533 C CA . LYS A 1 71 ? -27.799 1.282 29.764 1.00 46.75 71 LYS A CA 1
ATOM 534 C C . LYS A 1 71 ? -28.035 0.243 30.846 1.00 46.75 71 LYS A C 1
ATOM 536 O O . LYS A 1 71 ? -29.011 0.440 31.600 1.00 46.75 71 LYS A O 1
#